Protein AF-A0A956MY90-F1 (afdb_monomer_lite)

Sequence (102 aa):
MDILILLPMFIPPSAIGYIILITLGKNSFIGVILEKYFNIRIIFTIQACIIASVIVTLPLMYQSIKTSIFAIDQDIINASKLDGASDFKIFTKIILPLCKNG

pLDDT: mean 84.96, std 6.27, range [58.56, 93.25]

Radius of gyration: 20.18 Å; chains: 1; bounding box: 49×24×49 Å

Secondary structure (DSSP, 8-state):
-THHHHGGGGS-HHHHHHHHHHHSSTTSHHHHHHHHHH----TTSHHHHHHHHHHHHHHHHHHHHHHHHHTS-HHHHHHHHHTT--HHHHIIIIIHHHHTT-

Structure (mmCIF, N/CA/C/O backbone):
data_AF-A0A956MY90-F1
#
_entry.id   AF-A0A956MY90-F1
#
loop_
_atom_site.group_PDB
_atom_site.id
_atom_site.type_symbol
_atom_site.label_atom_id
_atom_site.label_alt_id
_atom_site.label_comp_id
_atom_site.label_asym_id
_atom_site.label_entity_id
_atom_site.label_seq_id
_atom_site.pdbx_PDB_ins_code
_atom_site.Cartn_x
_atom_site.Cartn_y
_atom_site.Cartn_z
_atom_site.occupancy
_atom_site.B_iso_or_equiv
_atom_site.auth_seq_id
_atom_site.auth_comp_id
_atom_site.auth_asym_id
_atom_site.auth_atom_id
_atom_site.pdbx_PDB_model_num
ATOM 1 N N . MET A 1 1 ? 8.206 15.708 -1.395 1.00 62.78 1 MET A N 1
ATOM 2 C CA . MET A 1 1 ? 7.030 14.871 -1.719 1.00 62.78 1 MET A CA 1
ATOM 3 C C . MET A 1 1 ? 7.038 13.533 -0.972 1.00 62.78 1 MET A C 1
ATOM 5 O O . MET A 1 1 ? 5.982 13.148 -0.496 1.00 62.78 1 MET A O 1
ATOM 9 N N . ASP A 1 2 ? 8.192 12.884 -0.750 1.00 72.69 2 ASP A N 1
ATOM 10 C CA . ASP A 1 2 ? 8.288 11.590 -0.028 1.00 72.69 2 ASP A CA 1
ATOM 11 C C . ASP A 1 2 ? 7.742 11.581 1.418 1.00 72.69 2 ASP A C 1
ATOM 13 O O . ASP A 1 2 ? 7.282 10.545 1.895 1.00 72.69 2 ASP A O 1
ATOM 17 N N . ILE A 1 3 ? 7.748 12.730 2.110 1.00 72.62 3 ILE A N 1
ATOM 18 C CA . ILE A 1 3 ? 7.305 12.846 3.513 1.00 72.62 3 ILE A CA 1
ATOM 19 C C . ILE A 1 3 ? 5.866 12.354 3.722 1.00 72.62 3 ILE A C 1
ATOM 21 O O . ILE A 1 3 ? 5.580 11.762 4.756 1.00 72.62 3 ILE A O 1
ATOM 25 N N . LEU A 1 4 ? 4.963 12.575 2.758 1.00 78.75 4 LEU A N 1
ATOM 26 C CA . LEU A 1 4 ? 3.549 12.221 2.917 1.00 78.75 4 LEU A CA 1
ATOM 27 C C . LEU A 1 4 ? 3.345 10.701 2.946 1.00 78.75 4 LEU A C 1
ATOM 29 O O . LEU A 1 4 ? 2.491 10.202 3.672 1.00 78.75 4 LEU A O 1
ATOM 33 N N . ILE A 1 5 ? 4.156 9.974 2.178 1.00 76.12 5 ILE A N 1
ATOM 34 C CA . ILE A 1 5 ? 4.097 8.514 2.071 1.00 76.12 5 ILE A CA 1
ATOM 35 C C . ILE A 1 5 ? 4.816 7.857 3.252 1.00 76.12 5 ILE A C 1
ATOM 37 O O . ILE A 1 5 ? 4.376 6.819 3.733 1.00 76.12 5 ILE A O 1
ATOM 41 N N . LEU A 1 6 ? 5.895 8.475 3.740 1.00 78.25 6 LEU A N 1
ATOM 42 C CA . LEU A 1 6 ? 6.692 7.974 4.863 1.00 78.25 6 LEU A CA 1
ATOM 43 C C . LEU A 1 6 ? 6.134 8.368 6.236 1.00 78.25 6 LEU A C 1
ATOM 45 O O . LEU A 1 6 ? 6.546 7.794 7.239 1.00 78.25 6 LEU A O 1
ATOM 49 N N . LEU A 1 7 ? 5.185 9.305 6.305 1.00 78.88 7 LEU A N 1
ATOM 50 C CA . LEU A 1 7 ? 4.556 9.753 7.551 1.00 78.88 7 LEU A CA 1
ATOM 51 C C . LEU A 1 7 ? 4.106 8.606 8.485 1.00 78.88 7 LEU A C 1
ATOM 53 O O . LEU A 1 7 ? 4.368 8.706 9.685 1.00 78.88 7 LEU A O 1
ATOM 57 N N . PRO A 1 8 ? 3.501 7.501 7.995 1.00 76.19 8 PRO A N 1
ATOM 58 C CA . PRO A 1 8 ? 3.057 6.412 8.860 1.00 76.19 8 PRO A CA 1
ATOM 59 C C . PRO A 1 8 ? 4.206 5.672 9.558 1.00 76.19 8 PRO A C 1
ATOM 61 O O . PRO A 1 8 ? 3.977 5.109 10.621 1.00 76.19 8 PRO A O 1
ATOM 64 N N . MET A 1 9 ? 5.438 5.695 9.0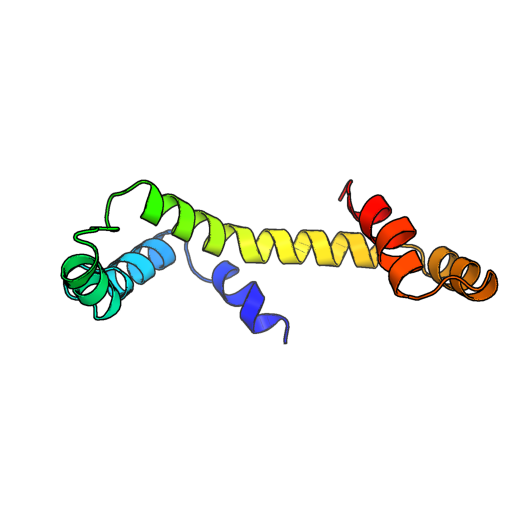24 1.00 77.88 9 MET A N 1
ATOM 65 C CA . MET A 1 9 ? 6.595 5.045 9.668 1.00 77.88 9 MET A CA 1
ATOM 66 C C . MET A 1 9 ? 6.986 5.694 10.996 1.00 77.88 9 MET A C 1
ATOM 68 O O . MET A 1 9 ? 7.564 5.030 11.852 1.00 77.88 9 MET A O 1
ATOM 72 N N . PHE A 1 10 ? 6.692 6.982 11.171 1.00 79.44 10 PHE A N 1
ATOM 73 C CA . PHE A 1 10 ? 7.022 7.716 12.394 1.00 79.44 10 PHE A CA 1
ATOM 74 C C . PHE A 1 10 ? 5.934 7.590 13.466 1.00 79.44 10 PHE A C 1
ATOM 76 O O . PHE A 1 10 ? 6.130 8.023 14.601 1.00 79.44 10 PHE A O 1
ATOM 83 N N . ILE A 1 11 ? 4.786 7.005 13.116 1.00 82.75 11 ILE A N 1
ATOM 84 C CA . ILE A 1 11 ? 3.653 6.817 14.013 1.00 82.75 11 ILE A CA 1
ATOM 85 C C . ILE A 1 11 ? 3.712 5.385 14.562 1.00 82.75 11 ILE A C 1
ATOM 87 O O . ILE A 1 11 ? 3.744 4.431 13.785 1.00 82.75 11 ILE A O 1
ATOM 91 N N . PRO A 1 12 ? 3.693 5.191 15.893 1.00 82.56 12 PRO A N 1
ATOM 92 C CA . PRO A 1 12 ? 3.636 3.857 16.476 1.00 82.56 12 PRO A CA 1
ATOM 93 C C . PRO A 1 12 ? 2.422 3.061 15.956 1.00 82.56 12 PRO A C 1
ATOM 95 O O . PRO A 1 12 ? 1.338 3.637 15.818 1.00 82.56 12 PRO A O 1
ATOM 98 N N . PRO A 1 13 ? 2.524 1.732 15.761 1.00 82.19 13 PRO A N 1
ATOM 99 C CA . PRO A 1 13 ? 1.393 0.905 15.324 1.00 82.19 13 PRO A CA 1
ATOM 100 C C . PRO A 1 13 ? 0.151 1.037 16.222 1.00 82.19 13 PRO A C 1
ATOM 102 O O . PRO A 1 13 ? -0.983 0.989 15.746 1.00 82.19 13 PRO A O 1
ATOM 105 N N . SER A 1 14 ? 0.355 1.275 17.521 1.00 85.88 14 SER A N 1
ATOM 106 C CA . SER A 1 14 ? -0.716 1.547 18.485 1.00 85.88 14 SER A CA 1
ATOM 107 C C . SER A 1 14 ? -1.470 2.849 18.191 1.00 85.88 14 SER A C 1
ATOM 109 O O . SER A 1 14 ? -2.697 2.887 18.293 1.00 85.88 14 SER A O 1
ATOM 111 N N . ALA A 1 15 ? -0.766 3.902 17.771 1.00 89.12 15 ALA A N 1
ATOM 112 C CA . ALA A 1 15 ? -1.373 5.174 17.394 1.00 89.12 15 ALA A CA 1
ATOM 113 C C . ALA A 1 15 ? -2.166 5.060 16.081 1.00 89.12 15 ALA A C 1
ATOM 115 O O . ALA A 1 15 ? -3.206 5.699 15.950 1.00 89.12 15 ALA A O 1
ATOM 116 N N . ILE A 1 16 ? -1.759 4.189 15.152 1.00 86.62 16 ILE A N 1
ATOM 117 C CA . ILE A 1 16 ? -2.540 3.881 13.939 1.00 86.62 16 ILE A CA 1
ATOM 118 C C . ILE A 1 16 ? -3.870 3.213 14.311 1.00 86.62 16 ILE A C 1
ATOM 120 O O . ILE A 1 16 ? -4.921 3.615 13.813 1.00 86.62 16 ILE A O 1
ATOM 124 N N . GLY A 1 17 ? -3.847 2.252 15.240 1.00 86.38 17 GLY A N 1
ATOM 125 C CA . GLY A 1 17 ? -5.067 1.639 15.774 1.00 86.38 17 GLY A CA 1
ATOM 126 C C . GLY A 1 17 ? -5.999 2.663 16.426 1.00 86.38 17 GLY A C 1
ATOM 127 O O . GLY A 1 17 ? -7.208 2.640 16.191 1.00 86.38 17 GLY A O 1
ATOM 128 N N . TYR A 1 18 ? -5.435 3.613 17.177 1.00 88.00 18 TYR A N 1
ATOM 129 C CA . TYR A 1 18 ? -6.200 4.722 17.738 1.00 88.00 18 TYR A CA 1
ATOM 130 C C . TYR A 1 18 ? -6.809 5.606 16.641 1.00 88.00 18 TYR A C 1
ATOM 132 O O . TYR A 1 18 ? -8.013 5.826 16.669 1.00 88.00 18 TYR A O 1
ATOM 140 N N . ILE A 1 19 ? -6.035 6.029 15.631 1.00 87.88 19 ILE A N 1
ATOM 141 C CA 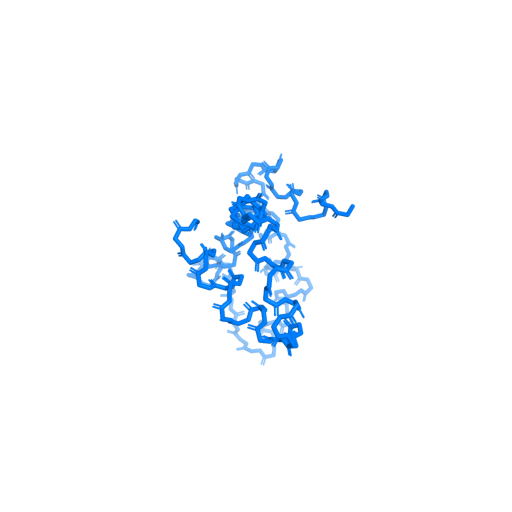. ILE A 1 19 ? -6.516 6.824 14.482 1.00 87.88 19 ILE A CA 1
ATOM 142 C C . ILE A 1 19 ? -7.684 6.128 13.771 1.00 87.88 19 ILE A C 1
ATOM 144 O O . ILE A 1 19 ? -8.687 6.766 13.448 1.00 87.88 19 ILE A O 1
ATOM 148 N N . ILE A 1 20 ? -7.593 4.816 13.567 1.00 86.19 20 ILE A N 1
ATOM 149 C CA . ILE A 1 20 ? -8.668 4.006 12.980 1.00 86.19 20 ILE A CA 1
ATOM 150 C C . ILE A 1 20 ? -9.904 4.011 13.881 1.00 86.19 20 ILE A C 1
ATOM 152 O O . ILE A 1 20 ? -11.012 4.198 13.392 1.00 86.19 20 ILE A O 1
ATOM 156 N N . LEU A 1 21 ? -9.736 3.892 15.197 1.00 86.50 21 LEU A N 1
ATOM 157 C CA . LEU A 1 21 ? -10.835 3.985 16.160 1.00 86.50 21 LEU A CA 1
ATOM 158 C C . LEU A 1 21 ? -11.538 5.350 16.148 1.00 86.50 21 LEU A C 1
ATOM 160 O O . LEU A 1 21 ? -12.760 5.388 16.223 1.00 86.50 21 LEU A O 1
ATOM 164 N N . ILE A 1 22 ? -10.808 6.463 16.040 1.00 85.75 22 ILE A N 1
ATOM 165 C CA . ILE A 1 22 ? -11.410 7.814 15.985 1.00 85.75 22 ILE A CA 1
ATOM 166 C C . ILE A 1 22 ? -11.981 8.168 14.610 1.00 85.75 22 ILE A C 1
ATOM 168 O O . ILE A 1 22 ? -12.843 9.040 14.528 1.00 85.75 22 ILE A O 1
ATOM 172 N N . THR A 1 23 ? -11.547 7.523 13.528 1.00 83.88 23 THR A N 1
ATOM 173 C CA . THR A 1 23 ? -12.050 7.799 12.166 1.00 83.88 23 THR A CA 1
ATOM 174 C C . THR A 1 23 ? -13.183 6.863 11.753 1.00 83.88 23 THR A C 1
ATOM 176 O O . THR A 1 23 ? -14.180 7.311 11.190 1.00 83.88 23 THR A O 1
ATOM 179 N N . LEU A 1 24 ? -13.061 5.576 12.078 1.00 82.75 24 LEU A N 1
ATOM 180 C CA . LEU A 1 24 ? -14.031 4.511 11.794 1.00 82.75 24 LEU A CA 1
ATOM 181 C C . LEU A 1 24 ? -14.857 4.131 13.035 1.00 82.75 24 LEU A C 1
ATOM 183 O O . LEU A 1 24 ? -15.611 3.160 13.012 1.00 82.75 24 LEU A O 1
ATOM 187 N N . GLY A 1 25 ? -14.721 4.924 14.099 1.00 80.38 25 GLY A N 1
ATOM 188 C CA . GLY A 1 25 ? -15.490 4.906 15.336 1.00 80.38 25 GLY A CA 1
ATOM 189 C C . GLY A 1 25 ? -16.999 4.875 15.126 1.00 80.38 25 GLY A C 1
ATOM 190 O O . GLY A 1 25 ? -17.511 5.484 14.191 1.00 80.38 25 GLY A O 1
ATOM 191 N N . LYS A 1 26 ? -17.744 4.259 16.053 1.00 71.44 26 LYS A N 1
ATOM 192 C CA . LYS A 1 26 ? -19.217 4.270 16.029 1.00 71.44 26 LYS A CA 1
ATOM 193 C C . LYS A 1 26 ? -19.771 5.701 16.092 1.00 71.44 26 LYS A C 1
ATOM 195 O O . LYS A 1 26 ? -20.820 5.987 15.533 1.00 71.44 26 LYS A O 1
ATOM 200 N N . ASN A 1 27 ? -19.027 6.601 16.738 1.00 75.38 27 ASN A N 1
ATOM 201 C CA . ASN A 1 27 ? -19.365 8.019 16.869 1.00 75.38 27 ASN A CA 1
ATOM 202 C C . ASN A 1 27 ? -18.671 8.908 15.820 1.00 75.38 27 ASN A C 1
ATOM 204 O O . ASN A 1 27 ? -18.763 10.130 15.897 1.00 75.38 27 ASN A O 1
ATOM 208 N N . SER A 1 28 ? -17.956 8.323 14.860 1.00 82.50 28 SER A N 1
ATOM 209 C CA . SER A 1 28 ? -17.213 9.065 13.841 1.00 82.50 28 SER A CA 1
ATOM 210 C C . SER A 1 28 ? -18.067 9.284 12.600 1.00 82.50 28 SER A C 1
ATOM 212 O O . SER A 1 28 ? -18.888 8.439 12.255 1.00 82.50 28 SER A O 1
ATOM 214 N N . PHE A 1 29 ? -17.844 10.389 11.883 1.00 80.44 29 PHE A N 1
ATOM 215 C CA . PHE A 1 29 ? -18.622 10.736 10.685 1.00 80.44 29 PHE A CA 1
ATOM 216 C C . PHE A 1 29 ? -18.664 9.592 9.657 1.00 80.44 29 PHE A C 1
ATOM 218 O O . PHE A 1 29 ? -19.735 9.226 9.178 1.00 80.44 29 PHE A O 1
ATOM 225 N N . ILE A 1 30 ? -17.511 8.965 9.392 1.00 82.31 30 ILE A N 1
ATOM 226 C CA . ILE A 1 30 ? -17.403 7.802 8.502 1.00 82.31 30 ILE A CA 1
ATOM 227 C C . ILE A 1 30 ? -18.160 6.588 9.069 1.00 82.31 30 ILE A C 1
ATOM 229 O O . ILE A 1 30 ? -18.924 5.955 8.343 1.00 82.31 30 ILE A O 1
ATOM 233 N N . GLY A 1 31 ? -17.992 6.271 10.357 1.00 82.31 31 GLY A N 1
ATOM 234 C CA . GLY A 1 31 ? -18.618 5.097 10.972 1.00 82.31 31 GLY A CA 1
ATOM 235 C C . GLY A 1 31 ? -20.142 5.197 11.030 1.00 82.31 31 GLY A C 1
ATOM 236 O O . GLY A 1 31 ? -20.830 4.228 10.720 1.00 82.31 31 GLY A O 1
ATOM 237 N N . VAL A 1 32 ? -20.675 6.390 11.313 1.00 81.88 32 VAL A N 1
ATOM 238 C CA . VAL A 1 32 ? -22.121 6.664 11.309 1.00 81.88 32 VAL A CA 1
ATOM 239 C C . VAL A 1 32 ? -22.712 6.506 9.908 1.00 81.88 32 VAL A C 1
ATOM 241 O O . VAL A 1 32 ? -23.792 5.940 9.761 1.00 81.88 32 VAL A O 1
ATOM 244 N N . ILE A 1 33 ? -22.018 6.973 8.865 1.00 83.94 33 ILE A N 1
ATOM 245 C CA . ILE A 1 33 ? -22.467 6.813 7.473 1.00 83.94 33 ILE A CA 1
ATOM 246 C C . ILE A 1 33 ? -22.484 5.332 7.086 1.00 83.94 33 ILE A C 1
ATOM 248 O O . ILE A 1 33 ? -23.477 4.858 6.533 1.00 83.94 33 ILE A O 1
ATOM 252 N N . LEU A 1 34 ? -21.425 4.585 7.401 1.00 82.94 34 LEU A N 1
ATOM 253 C CA . LEU A 1 34 ? -21.374 3.160 7.083 1.00 82.94 34 LEU A CA 1
ATOM 254 C C . LEU A 1 34 ? -22.437 2.351 7.830 1.00 82.94 34 LEU A C 1
ATOM 256 O O . LEU A 1 34 ? -23.078 1.491 7.228 1.00 82.94 34 LEU A O 1
ATOM 260 N N . GLU A 1 35 ? -22.673 2.647 9.106 1.00 82.44 35 GLU A N 1
ATOM 261 C CA . GLU A 1 35 ? -23.719 1.976 9.878 1.00 82.44 35 GLU A CA 1
ATOM 262 C C . GLU A 1 35 ? -25.114 2.347 9.348 1.00 82.44 35 GLU A C 1
ATOM 264 O O . GLU A 1 35 ? -25.963 1.474 9.188 1.00 82.44 35 GLU A O 1
ATOM 269 N N . LYS A 1 36 ? -25.349 3.615 8.985 1.00 82.50 36 LYS A N 1
ATOM 270 C CA . LYS A 1 36 ? -26.660 4.089 8.516 1.00 82.50 36 LYS A CA 1
ATOM 271 C C . LYS A 1 36 ? -27.039 3.582 7.123 1.00 82.50 36 LYS A C 1
ATOM 273 O O . LYS A 1 36 ? -28.200 3.244 6.912 1.00 82.50 36 LYS A O 1
ATOM 278 N N . TYR A 1 37 ? -26.102 3.568 6.174 1.00 84.56 37 TYR A N 1
ATOM 279 C CA . TYR A 1 37 ? -26.395 3.208 4.779 1.00 84.56 37 TYR A CA 1
ATOM 280 C C . TYR A 1 37 ? -26.103 1.744 4.453 1.00 84.56 37 TYR A C 1
ATOM 282 O O . TYR A 1 37 ? -26.779 1.172 3.604 1.00 84.56 37 TYR A O 1
ATOM 290 N N . PHE A 1 38 ? -25.123 1.135 5.122 1.00 82.25 38 PHE A N 1
ATOM 291 C CA . PHE A 1 38 ? -24.675 -0.223 4.813 1.00 82.25 38 PHE A CA 1
ATOM 292 C C . PHE A 1 38 ? -24.883 -1.206 5.973 1.00 82.25 38 PHE A C 1
ATOM 294 O O . PHE A 1 38 ? -24.726 -2.405 5.770 1.00 82.25 38 PHE A O 1
ATOM 301 N N . ASN A 1 39 ? -25.259 -0.737 7.174 1.00 80.06 39 ASN A N 1
ATOM 302 C CA . ASN A 1 39 ? -25.364 -1.559 8.390 1.00 80.06 39 ASN A CA 1
ATOM 303 C C . ASN A 1 39 ? -24.052 -2.301 8.732 1.00 80.06 39 ASN A C 1
ATOM 305 O O . ASN A 1 39 ? -24.053 -3.356 9.365 1.00 80.06 39 ASN A O 1
ATOM 309 N N . ILE A 1 40 ? -22.910 -1.747 8.303 1.00 78.19 40 ILE A N 1
ATOM 310 C CA . ILE A 1 40 ? -21.578 -2.328 8.505 1.00 78.19 40 ILE A CA 1
ATOM 311 C C . ILE A 1 40 ? -20.901 -1.632 9.682 1.00 78.19 40 ILE A C 1
ATOM 313 O O . ILE A 1 40 ? -20.760 -0.409 9.702 1.00 78.19 40 ILE A O 1
ATOM 317 N N . ARG A 1 41 ? -20.412 -2.425 10.641 1.00 78.38 41 ARG A N 1
ATOM 318 C CA . ARG A 1 41 ? -19.536 -1.963 11.725 1.00 78.38 41 ARG A CA 1
ATOM 319 C C . ARG A 1 41 ? -18.118 -2.426 11.442 1.00 78.38 41 ARG A C 1
ATOM 321 O O . ARG A 1 41 ? -17.872 -3.621 11.432 1.00 78.38 41 ARG A O 1
ATOM 328 N N . ILE A 1 42 ? -17.198 -1.489 11.219 1.00 78.25 42 ILE A N 1
ATOM 329 C CA . ILE A 1 42 ? -15.812 -1.817 10.848 1.00 78.25 42 ILE A CA 1
ATOM 330 C C . ILE A 1 42 ? -14.929 -2.092 12.075 1.00 78.25 42 ILE A C 1
ATOM 332 O O . ILE A 1 42 ? -14.024 -2.921 12.011 1.00 78.25 42 ILE A O 1
ATOM 336 N N . ILE A 1 43 ? -15.175 -1.447 13.214 1.00 81.69 43 ILE A N 1
ATOM 337 C CA . ILE A 1 43 ? -14.325 -1.587 14.410 1.00 81.69 43 ILE A CA 1
ATOM 338 C C . ILE A 1 43 ? -14.405 -3.011 14.964 1.00 81.69 43 ILE A C 1
ATOM 340 O O . ILE A 1 43 ? -15.493 -3.575 15.059 1.00 81.69 43 ILE A O 1
ATOM 344 N N . PHE A 1 44 ? -13.256 -3.562 15.365 1.00 78.94 44 PHE A N 1
ATOM 345 C CA . PHE A 1 44 ? -13.103 -4.942 15.847 1.00 78.94 44 PHE A CA 1
ATOM 346 C C . PHE A 1 44 ? -13.445 -6.018 14.806 1.00 78.94 44 PHE A C 1
ATOM 348 O O . PHE A 1 44 ? -13.695 -7.168 15.159 1.00 78.94 44 PHE A O 1
ATOM 355 N N . THR A 1 45 ? -13.417 -5.669 13.519 1.00 85.12 45 THR A N 1
ATOM 356 C CA . THR A 1 45 ? -13.527 -6.641 12.427 1.00 85.12 45 THR A CA 1
ATOM 357 C C . THR A 1 45 ? -12.183 -6.875 11.750 1.00 85.12 45 THR A C 1
ATOM 359 O O . THR A 1 45 ? -11.274 -6.045 11.802 1.00 85.12 45 THR A O 1
ATOM 362 N N . ILE A 1 46 ? -12.098 -7.979 11.009 1.00 86.88 46 ILE A N 1
ATOM 363 C CA . ILE A 1 46 ? -10.989 -8.247 10.086 1.00 86.88 46 ILE A CA 1
ATOM 364 C C . ILE A 1 46 ? -10.805 -7.115 9.066 1.00 86.88 46 ILE A C 1
ATOM 366 O O . ILE A 1 46 ? -9.677 -6.829 8.679 1.00 86.88 46 ILE A O 1
ATOM 370 N N . GLN A 1 47 ? -11.874 -6.421 8.669 1.00 86.12 47 GLN A N 1
ATOM 371 C CA . GLN A 1 47 ? -11.788 -5.316 7.710 1.00 86.12 47 GLN A CA 1
ATOM 372 C C . GLN A 1 47 ? -10.972 -4.150 8.285 1.00 86.12 47 GLN A C 1
ATOM 374 O O . GLN A 1 47 ? -10.116 -3.605 7.591 1.00 86.12 47 GLN A O 1
ATOM 379 N N . ALA A 1 48 ? -11.166 -3.815 9.567 1.00 84.62 48 ALA A N 1
ATOM 380 C CA . ALA A 1 48 ? -10.330 -2.824 10.249 1.00 84.62 48 ALA A CA 1
ATOM 381 C C . ALA A 1 48 ? -8.864 -3.262 10.313 1.00 84.62 48 ALA A C 1
ATOM 383 O O . ALA A 1 48 ? -7.978 -2.443 10.073 1.00 84.62 48 ALA A O 1
ATOM 384 N N . CYS A 1 49 ? -8.604 -4.543 10.594 1.00 87.50 49 CYS A N 1
ATOM 385 C CA . CYS A 1 49 ? -7.246 -5.082 10.596 1.00 87.50 49 CYS A CA 1
ATOM 386 C C . CYS A 1 49 ? -6.587 -4.958 9.218 1.00 87.50 49 CYS A C 1
ATOM 388 O O . CYS A 1 49 ? -5.455 -4.496 9.142 1.00 87.50 49 CYS A O 1
ATOM 390 N N . ILE A 1 50 ? -7.299 -5.286 8.133 1.00 90.38 50 ILE A N 1
ATOM 391 C CA . ILE A 1 50 ? -6.789 -5.150 6.760 1.00 90.38 50 ILE A CA 1
ATOM 392 C C . ILE A 1 50 ? -6.422 -3.691 6.466 1.00 90.38 50 ILE A C 1
ATOM 394 O O . ILE A 1 50 ? -5.320 -3.424 5.994 1.00 90.38 50 ILE A O 1
ATOM 398 N N . ILE A 1 51 ? -7.307 -2.741 6.786 1.00 87.81 51 ILE A N 1
ATOM 399 C CA . ILE A 1 51 ? -7.051 -1.308 6.574 1.00 87.81 51 ILE A CA 1
ATOM 400 C C . ILE A 1 51 ? -5.817 -0.855 7.367 1.00 87.81 51 ILE A C 1
ATOM 402 O O . ILE A 1 51 ? -4.937 -0.196 6.812 1.00 87.81 51 ILE A O 1
ATOM 406 N N . ALA A 1 52 ? -5.720 -1.242 8.642 1.00 87.62 52 ALA A N 1
ATOM 407 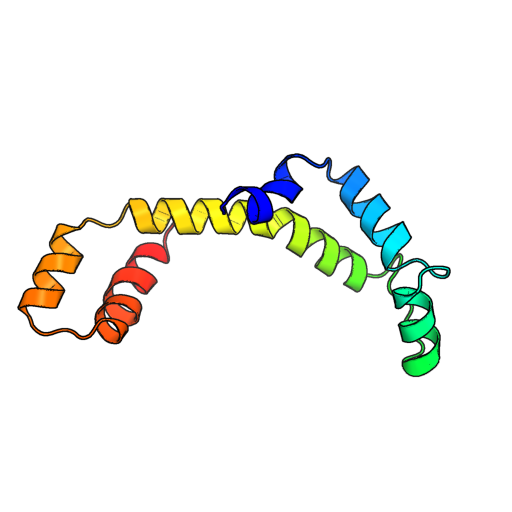C CA . ALA A 1 52 ? -4.570 -0.927 9.486 1.00 87.62 52 ALA A CA 1
ATOM 408 C C . ALA A 1 52 ? -3.268 -1.479 8.900 1.00 87.62 52 ALA A C 1
ATOM 410 O O . ALA A 1 52 ? -2.287 -0.747 8.767 1.00 87.62 52 ALA A O 1
ATOM 411 N N . SER A 1 53 ? -3.273 -2.755 8.510 1.00 89.25 53 SER A N 1
ATOM 412 C CA . SER A 1 53 ? -2.119 -3.419 7.917 1.00 89.25 53 SER A CA 1
ATOM 413 C C . SER A 1 53 ? -1.666 -2.722 6.643 1.00 89.25 53 SER A C 1
ATOM 415 O O . SER A 1 53 ? -0.472 -2.466 6.517 1.00 89.25 53 SER A O 1
ATOM 417 N N . VAL A 1 54 ? -2.588 -2.355 5.745 1.00 90.75 54 VAL A N 1
ATOM 418 C CA . VAL A 1 54 ? -2.266 -1.627 4.506 1.00 90.75 54 VAL A CA 1
ATOM 419 C C . VAL A 1 54 ? -1.593 -0.292 4.818 1.00 90.75 54 VAL A C 1
ATOM 421 O O . VAL A 1 54 ? -0.547 -0.006 4.248 1.00 90.75 54 VAL A O 1
ATOM 424 N N . ILE A 1 55 ? -2.123 0.499 5.756 1.00 87.94 55 ILE A N 1
ATOM 425 C CA . ILE A 1 55 ? -1.533 1.797 6.132 1.00 87.94 55 ILE A CA 1
ATOM 426 C C . ILE A 1 55 ? -0.104 1.627 6.671 1.00 87.94 55 ILE A C 1
ATOM 428 O O . ILE A 1 55 ? 0.776 2.420 6.340 1.00 87.94 55 ILE A O 1
ATOM 432 N N . VAL A 1 56 ? 0.138 0.583 7.468 1.00 87.06 56 VAL A N 1
ATOM 433 C CA . VAL A 1 56 ? 1.462 0.280 8.039 1.00 87.06 56 VAL A CA 1
ATOM 434 C C . VAL A 1 56 ? 2.443 -0.229 6.980 1.00 87.06 56 VAL A C 1
ATOM 436 O O . VAL A 1 56 ? 3.617 0.133 7.008 1.00 87.06 56 VAL A O 1
ATOM 439 N N . THR A 1 57 ? 1.993 -1.069 6.044 1.00 88.56 57 THR A N 1
ATOM 440 C CA . THR A 1 57 ? 2.870 -1.670 5.019 1.00 88.56 57 THR A CA 1
ATOM 441 C C . THR A 1 57 ? 3.104 -0.782 3.804 1.00 88.56 57 THR A C 1
ATOM 443 O O . THR A 1 57 ? 4.111 -0.954 3.123 1.00 88.56 57 THR A O 1
ATOM 446 N N . LEU A 1 58 ? 2.244 0.200 3.542 1.00 89.56 58 LEU A N 1
ATOM 447 C CA . LEU A 1 58 ? 2.394 1.133 2.426 1.00 89.56 58 LEU A CA 1
ATOM 448 C C . LEU A 1 58 ? 3.757 1.861 2.391 1.00 89.56 58 LEU A C 1
ATOM 450 O O . LEU A 1 58 ? 4.387 1.839 1.330 1.00 89.56 58 LEU A O 1
ATOM 454 N N . PRO A 1 59 ? 4.274 2.465 3.485 1.00 86.88 59 PRO A N 1
ATOM 455 C CA . PRO A 1 59 ? 5.596 3.102 3.460 1.00 86.88 59 PRO A CA 1
ATOM 456 C C . PRO A 1 59 ? 6.735 2.103 3.215 1.00 86.88 59 PRO A C 1
ATOM 458 O O . PRO A 1 59 ? 7.671 2.414 2.479 1.00 86.88 59 PRO A O 1
ATOM 461 N N . LEU A 1 60 ? 6.638 0.895 3.781 1.00 87.38 60 LEU A N 1
ATOM 462 C CA . LEU A 1 60 ? 7.618 -0.177 3.573 1.00 87.38 60 LEU A CA 1
ATOM 463 C C . LEU A 1 60 ? 7.665 -0.597 2.098 1.00 87.38 60 LEU A C 1
ATOM 465 O O . LEU A 1 60 ? 8.741 -0.689 1.509 1.00 87.38 60 LEU A O 1
ATOM 469 N N . MET A 1 61 ? 6.495 -0.779 1.481 1.00 89.50 61 MET A N 1
ATOM 470 C CA . MET A 1 61 ? 6.372 -1.084 0.057 1.00 89.50 61 MET A CA 1
ATOM 471 C C . MET A 1 61 ? 6.960 0.036 -0.807 1.00 89.50 61 MET A C 1
ATOM 473 O O . MET A 1 61 ? 7.702 -0.241 -1.746 1.00 89.50 61 MET A O 1
ATOM 477 N N . TYR A 1 62 ? 6.676 1.303 -0.4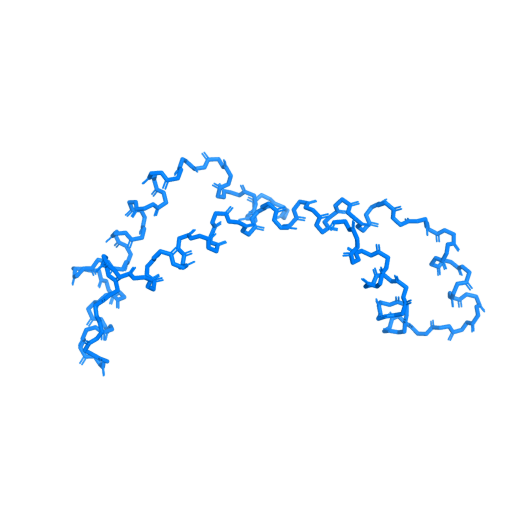81 1.00 89.25 62 TYR A N 1
ATOM 478 C CA . TYR A 1 62 ? 7.248 2.443 -1.202 1.00 89.25 62 TYR A CA 1
ATOM 479 C C . TYR A 1 62 ? 8.778 2.440 -1.152 1.00 89.25 62 TYR A C 1
ATOM 481 O O . TYR A 1 62 ? 9.433 2.673 -2.167 1.00 89.25 62 TYR A O 1
ATOM 489 N N . GLN A 1 63 ? 9.354 2.141 0.013 1.00 87.12 63 GLN A N 1
ATOM 490 C CA . GLN A 1 63 ? 10.799 2.082 0.183 1.00 87.12 63 GLN A CA 1
ATOM 491 C C . GLN A 1 63 ? 11.436 0.940 -0.624 1.00 87.12 63 GLN A C 1
ATOM 493 O O . GLN A 1 63 ? 12.460 1.173 -1.270 1.00 87.12 63 GLN A O 1
ATOM 498 N N . SER A 1 64 ? 10.830 -0.253 -0.637 1.00 88.31 64 SER A N 1
ATOM 499 C CA . SER A 1 64 ? 11.280 -1.376 -1.479 1.00 88.31 64 SER A CA 1
ATOM 500 C C . SER A 1 64 ? 11.213 -1.009 -2.963 1.00 88.31 64 SER A C 1
ATOM 502 O O . SER A 1 64 ? 12.244 -1.019 -3.625 1.00 88.31 64 SER A O 1
ATOM 504 N N . ILE A 1 65 ? 10.064 -0.534 -3.462 1.00 88.31 65 ILE A N 1
ATOM 505 C CA . ILE A 1 65 ? 9.907 -0.136 -4.873 1.00 88.31 65 ILE A CA 1
ATOM 506 C C . ILE A 1 65 ? 10.944 0.916 -5.269 1.00 88.31 65 ILE A C 1
ATOM 508 O O . ILE A 1 65 ? 11.594 0.790 -6.305 1.00 88.31 65 ILE A O 1
ATOM 512 N N . LYS A 1 66 ? 11.121 1.951 -4.439 1.00 87.56 66 LYS A N 1
ATOM 513 C CA . LYS A 1 66 ? 12.110 3.004 -4.678 1.00 87.56 66 LYS A CA 1
ATOM 514 C C . LYS A 1 66 ? 13.509 2.399 -4.804 1.00 87.56 66 LYS A C 1
ATOM 516 O O . LYS A 1 66 ? 14.198 2.667 -5.782 1.00 87.56 66 LYS A O 1
ATOM 521 N N . THR A 1 67 ? 13.898 1.551 -3.857 1.00 87.62 67 THR A N 1
ATOM 522 C CA . THR A 1 67 ? 15.213 0.893 -3.842 1.00 87.62 67 THR A CA 1
ATOM 523 C C . THR A 1 67 ? 15.424 0.023 -5.081 1.00 87.62 67 THR A C 1
ATOM 525 O O . THR A 1 67 ? 16.458 0.138 -5.733 1.00 87.62 67 THR A O 1
ATOM 528 N N . SER A 1 68 ? 14.428 -0.774 -5.466 1.00 87.62 68 SER A N 1
ATOM 529 C CA . SER A 1 68 ? 14.500 -1.663 -6.629 1.00 87.62 68 SER A CA 1
ATOM 530 C C . SER A 1 68 ? 14.572 -0.904 -7.949 1.00 87.62 68 SER A C 1
ATOM 532 O O . SER A 1 68 ? 15.244 -1.359 -8.867 1.00 87.62 68 SER A O 1
ATOM 534 N N . ILE A 1 69 ? 13.922 0.259 -8.056 1.00 87.19 69 ILE A N 1
ATOM 535 C CA . ILE A 1 69 ? 14.043 1.129 -9.235 1.00 87.19 69 ILE A CA 1
ATOM 536 C C . ILE A 1 69 ? 15.431 1.779 -9.285 1.00 87.19 69 ILE A C 1
ATOM 538 O O . ILE A 1 69 ? 16.040 1.813 -10.349 1.00 87.19 69 ILE A O 1
ATOM 542 N N . PHE A 1 70 ? 15.957 2.261 -8.151 1.00 86.88 70 PHE A N 1
ATOM 543 C CA . PHE A 1 70 ? 17.306 2.845 -8.088 1.00 86.88 70 PHE A CA 1
ATOM 544 C C . PHE A 1 70 ? 18.427 1.827 -8.332 1.00 86.88 70 PHE A C 1
ATOM 546 O O . PHE A 1 70 ? 19.527 2.223 -8.702 1.00 86.88 70 PHE A O 1
ATOM 553 N N . ALA A 1 71 ? 18.161 0.536 -8.136 1.00 87.69 71 ALA A N 1
ATOM 554 C CA . ALA A 1 71 ? 19.100 -0.538 -8.439 1.00 87.69 71 ALA A CA 1
ATOM 555 C C . ALA A 1 71 ? 19.182 -0.883 -9.940 1.00 87.69 71 ALA A C 1
ATOM 557 O O . ALA A 1 71 ? 20.064 -1.648 -10.331 1.00 87.69 71 ALA A O 1
ATOM 558 N N . ILE A 1 72 ? 18.279 -0.362 -10.782 1.00 88.62 72 ILE A N 1
ATOM 559 C CA . ILE A 1 72 ? 18.313 -0.607 -12.229 1.00 88.62 72 ILE A CA 1
ATOM 560 C C . ILE A 1 72 ? 19.461 0.184 -12.853 1.00 88.62 72 ILE A C 1
ATOM 562 O O . ILE A 1 72 ? 19.552 1.400 -12.693 1.00 88.62 72 ILE A O 1
ATOM 566 N N . ASP A 1 73 ? 20.296 -0.510 -13.624 1.00 90.31 73 ASP A N 1
ATOM 567 C CA . ASP A 1 73 ? 21.346 0.120 -14.413 1.00 90.31 73 ASP A CA 1
ATOM 568 C C . ASP A 1 73 ? 20.743 1.022 -15.504 1.00 90.31 73 ASP A C 1
ATOM 570 O O . ASP A 1 73 ? 19.940 0.592 -16.345 1.00 90.31 73 ASP A O 1
ATOM 574 N N . GLN A 1 74 ? 21.147 2.291 -15.491 1.00 89.31 74 GLN A N 1
ATOM 575 C CA . GLN A 1 74 ? 20.678 3.299 -16.429 1.00 89.31 74 GLN A CA 1
ATOM 576 C C . GLN A 1 74 ? 21.090 2.972 -17.873 1.00 89.31 74 GLN A C 1
ATOM 578 O O . GLN A 1 74 ? 20.376 3.350 -18.806 1.00 89.31 74 GLN A O 1
ATOM 583 N N . ASP A 1 75 ? 22.177 2.222 -18.074 1.00 91.56 75 ASP A N 1
ATOM 584 C CA . ASP A 1 75 ? 22.651 1.827 -19.401 1.00 91.56 75 ASP A CA 1
ATOM 585 C C . ASP A 1 75 ? 21.674 0.877 -20.103 1.00 91.56 75 ASP A C 1
ATOM 587 O O . ASP A 1 75 ? 21.461 0.995 -21.310 1.00 91.56 75 ASP A O 1
ATOM 591 N N . ILE A 1 76 ? 20.972 0.018 -19.354 1.00 89.06 76 ILE A N 1
ATOM 592 C CA . ILE A 1 76 ? 19.919 -0.858 -19.898 1.00 89.06 76 ILE A CA 1
ATOM 593 C C . ILE A 1 76 ? 18.752 -0.019 -20.435 1.00 89.06 76 ILE A C 1
ATOM 595 O O . ILE A 1 76 ? 18.199 -0.304 -21.504 1.00 89.06 76 ILE A O 1
ATOM 599 N N . ILE A 1 77 ? 18.378 1.042 -19.714 1.00 90.38 77 ILE A N 1
ATOM 600 C CA . ILE A 1 77 ? 17.310 1.966 -20.118 1.00 90.38 77 ILE A CA 1
ATOM 601 C C . ILE A 1 77 ? 17.747 2.778 -21.345 1.00 90.38 77 ILE A C 1
ATOM 603 O O . ILE A 1 77 ? 16.966 2.965 -22.277 1.00 90.38 77 ILE A O 1
ATOM 607 N N . ASN A 1 78 ? 18.996 3.243 -21.375 1.00 91.94 78 ASN A N 1
ATOM 608 C CA . ASN A 1 78 ? 19.532 4.012 -22.495 1.00 91.94 78 ASN A CA 1
ATOM 609 C C . ASN A 1 78 ? 19.638 3.155 -23.767 1.00 91.94 78 ASN A C 1
ATOM 611 O O . ASN A 1 78 ? 19.191 3.588 -24.827 1.00 91.94 78 ASN A O 1
ATOM 615 N N . ALA A 1 79 ? 20.140 1.922 -23.660 1.00 92.06 79 ALA A N 1
ATOM 616 C CA . ALA A 1 79 ? 20.233 0.985 -24.779 1.00 92.06 79 ALA A CA 1
ATOM 617 C C . ALA A 1 79 ? 18.856 0.660 -25.375 1.00 92.06 79 ALA A C 1
ATOM 619 O O . ALA A 1 79 ? 18.668 0.702 -26.587 1.00 92.06 79 ALA A O 1
ATOM 620 N N . SER A 1 80 ? 17.855 0.420 -24.526 1.00 90.06 80 SER A N 1
ATOM 621 C CA . SER A 1 80 ? 16.494 0.133 -24.991 1.00 90.06 80 SER A CA 1
ATOM 622 C C . SER A 1 80 ? 15.807 1.335 -25.655 1.00 90.06 80 SER A C 1
ATOM 624 O O . SER A 1 80 ? 15.017 1.146 -26.582 1.00 90.06 80 SER A O 1
ATOM 626 N N . LYS A 1 81 ? 16.144 2.570 -25.259 1.00 91.62 81 LYS A N 1
ATOM 627 C CA . LYS A 1 81 ? 15.728 3.781 -25.991 1.00 91.62 81 LYS A CA 1
ATOM 628 C C . LYS A 1 81 ? 16.398 3.898 -27.361 1.00 91.62 81 LYS A C 1
ATOM 630 O O . LYS A 1 81 ? 15.726 4.291 -28.311 1.00 91.62 81 LYS A O 1
ATOM 635 N N . LEU A 1 82 ? 17.682 3.546 -27.474 1.00 93.25 82 LEU A N 1
ATOM 636 C CA . LEU A 1 82 ? 18.406 3.536 -28.755 1.00 93.25 82 LEU A CA 1
ATOM 637 C C . LEU A 1 82 ? 17.822 2.507 -29.737 1.00 93.25 82 LEU A C 1
ATOM 639 O O . LEU A 1 82 ? 17.704 2.804 -30.922 1.00 93.25 82 LEU A O 1
ATOM 643 N N . ASP A 1 83 ? 17.353 1.364 -29.233 1.00 91.50 83 ASP A N 1
ATOM 644 C CA . ASP A 1 83 ? 16.615 0.343 -29.999 1.00 91.50 83 ASP A CA 1
ATOM 645 C C . ASP A 1 83 ? 15.177 0.762 -30.388 1.00 91.50 83 ASP A C 1
ATOM 647 O O . ASP A 1 83 ? 14.427 -0.012 -30.989 1.00 91.50 83 ASP A O 1
ATOM 651 N N . GLY A 1 84 ? 14.752 1.984 -30.048 1.00 92.19 84 GLY A N 1
ATOM 652 C CA . GLY A 1 84 ? 13.439 2.521 -30.409 1.00 92.19 84 GLY A CA 1
ATOM 653 C C . GLY A 1 84 ? 12.282 2.002 -29.549 1.00 92.19 84 GLY A C 1
ATOM 654 O O . GLY A 1 84 ? 11.122 2.061 -29.968 1.00 92.19 84 GLY A O 1
ATOM 655 N N . ALA A 1 85 ? 12.549 1.476 -28.347 1.00 91.94 85 ALA A N 1
ATOM 656 C CA . ALA A 1 85 ? 11.483 1.103 -27.423 1.00 91.94 85 ALA A CA 1
ATOM 657 C C . ALA A 1 85 ? 10.745 2.348 -26.899 1.00 91.94 85 ALA A C 1
ATOM 659 O O . ALA A 1 85 ? 11.356 3.318 -26.459 1.00 91.94 85 ALA A O 1
ATOM 660 N N . SER A 1 86 ? 9.410 2.301 -26.900 1.00 92.06 86 SER A N 1
ATOM 661 C CA . SER A 1 86 ? 8.582 3.329 -26.263 1.00 92.06 86 SER A CA 1
ATOM 662 C C . SER A 1 86 ? 8.653 3.237 -24.735 1.00 92.06 86 SER A C 1
ATOM 664 O O . SER A 1 86 ? 8.858 2.151 -24.186 1.00 92.06 86 SER A O 1
ATOM 666 N N . ASP A 1 87 ? 8.402 4.343 -24.030 1.00 90.06 87 ASP A N 1
ATOM 667 C CA . ASP A 1 87 ? 8.464 4.390 -22.558 1.00 90.06 87 ASP A CA 1
ATOM 668 C C . ASP A 1 87 ? 7.564 3.337 -21.888 1.00 90.06 87 ASP A C 1
ATOM 670 O O . ASP A 1 87 ? 7.943 2.724 -20.892 1.00 90.06 87 ASP A O 1
ATOM 674 N N . PHE A 1 88 ? 6.401 3.039 -22.478 1.00 92.94 88 PHE A N 1
ATOM 675 C CA . PHE A 1 88 ? 5.516 1.978 -21.988 1.00 92.94 88 PHE A CA 1
ATOM 676 C C . PHE A 1 88 ? 6.137 0.576 -22.122 1.00 92.94 88 PHE A C 1
ATOM 678 O O . PHE A 1 88 ? 5.962 -0.285 -21.254 1.00 92.94 88 PHE A O 1
ATOM 685 N N . LYS A 1 89 ? 6.892 0.334 -23.200 1.00 91.38 89 LYS A N 1
ATOM 686 C CA . LYS A 1 89 ? 7.607 -0.927 -23.423 1.00 91.38 89 LYS A CA 1
ATOM 687 C C . LYS A 1 89 ? 8.770 -1.063 -22.446 1.00 91.38 89 LYS A C 1
ATOM 689 O O . LYS A 1 89 ? 8.925 -2.125 -21.856 1.00 91.38 89 LYS A O 1
ATOM 694 N N . ILE A 1 90 ? 9.522 0.012 -22.217 1.00 91.56 90 ILE A N 1
ATOM 695 C CA . ILE A 1 90 ? 10.598 0.058 -21.218 1.00 91.56 90 ILE A CA 1
ATOM 696 C C . ILE A 1 90 ? 10.026 -0.215 -19.820 1.00 91.56 90 ILE A C 1
ATOM 698 O O . ILE A 1 90 ? 10.525 -1.080 -19.103 1.00 91.56 90 ILE A O 1
ATOM 702 N N . PHE A 1 91 ? 8.916 0.430 -19.454 1.00 90.25 91 PHE A N 1
ATOM 703 C CA . PHE A 1 91 ? 8.262 0.201 -18.167 1.00 90.25 91 PHE A CA 1
ATOM 704 C C . PHE A 1 91 ? 7.832 -1.260 -17.974 1.00 90.25 91 PHE A C 1
ATOM 706 O O . PHE A 1 91 ? 8.188 -1.891 -16.983 1.00 90.25 91 PHE A O 1
ATOM 713 N N . THR A 1 92 ? 7.098 -1.827 -18.932 1.00 91.50 92 THR A N 1
ATOM 714 C CA . THR A 1 92 ? 6.504 -3.168 -18.783 1.00 91.50 92 THR A CA 1
ATOM 715 C C . THR A 1 92 ? 7.481 -4.321 -19.016 1.00 91.50 92 THR A C 1
ATOM 717 O O . THR A 1 92 ? 7.305 -5.386 -18.426 1.00 91.50 92 THR A O 1
ATOM 720 N N . LYS A 1 93 ? 8.487 -4.151 -19.884 1.00 89.25 93 LYS A N 1
ATOM 721 C CA . LYS A 1 93 ? 9.420 -5.220 -20.289 1.00 89.25 93 LYS A CA 1
ATOM 722 C C . LYS A 1 93 ? 10.789 -5.143 -19.627 1.00 89.25 93 LYS A C 1
ATOM 724 O O . LYS A 1 93 ? 11.505 -6.136 -19.685 1.00 89.25 93 LYS A O 1
ATOM 729 N N . ILE A 1 94 ? 11.147 -4.012 -19.022 1.00 89.62 94 ILE A N 1
ATOM 730 C CA . ILE A 1 94 ? 12.459 -3.815 -18.395 1.00 89.62 94 ILE A CA 1
ATOM 731 C C . ILE A 1 94 ? 12.271 -3.466 -16.922 1.00 89.62 94 ILE A C 1
ATOM 733 O O . ILE A 1 94 ? 12.625 -4.268 -16.065 1.00 89.62 94 ILE A O 1
ATOM 737 N N . ILE A 1 95 ? 11.636 -2.332 -16.615 1.00 89.00 95 ILE A N 1
ATOM 738 C CA . ILE A 1 95 ? 11.527 -1.833 -15.234 1.00 89.00 95 ILE A CA 1
ATOM 739 C C . ILE A 1 95 ? 10.719 -2.800 -14.355 1.00 89.00 95 ILE A C 1
ATOM 741 O O . ILE A 1 95 ? 11.213 -3.271 -13.336 1.00 89.00 95 ILE A O 1
ATOM 745 N N . LEU A 1 96 ? 9.499 -3.156 -14.767 1.00 89.06 96 LEU A N 1
ATOM 746 C CA . LEU A 1 96 ? 8.618 -4.044 -14.005 1.00 89.06 96 LEU A CA 1
ATOM 747 C C . LEU A 1 96 ? 9.229 -5.438 -13.721 1.00 89.06 96 LEU A C 1
ATOM 749 O O . LEU A 1 96 ? 9.176 -5.867 -12.568 1.00 89.06 96 LEU A O 1
ATOM 753 N N . PRO A 1 97 ? 9.811 -6.168 -14.700 1.00 87.69 97 PRO A N 1
ATOM 754 C CA . PRO A 1 97 ? 10.431 -7.464 -14.425 1.00 87.69 97 PRO A CA 1
ATOM 755 C C . PRO A 1 97 ? 11.737 -7.366 -13.630 1.00 87.69 97 PRO A C 1
ATOM 757 O O . PRO A 1 97 ? 11.986 -8.258 -12.823 1.00 87.69 97 PRO A O 1
ATOM 760 N N . LEU A 1 98 ? 12.542 -6.310 -13.804 1.00 85.88 98 LEU A N 1
ATOM 761 C CA . LEU A 1 98 ? 13.755 -6.110 -13.000 1.00 85.88 98 LEU A CA 1
ATOM 762 C C . LEU A 1 98 ? 13.418 -5.811 -11.535 1.00 85.88 98 LEU A C 1
ATOM 764 O O . LEU A 1 98 ? 14.065 -6.343 -10.638 1.00 85.88 98 LEU A O 1
ATOM 768 N N . CYS A 1 99 ? 12.358 -5.041 -11.278 1.00 85.94 99 CYS A N 1
ATOM 769 C CA . CYS A 1 99 ? 11.898 -4.761 -9.918 1.00 85.94 99 CYS A CA 1
ATOM 770 C C . CYS A 1 99 ? 11.137 -5.923 -9.258 1.00 85.94 99 CYS A C 1
ATOM 772 O O . CYS A 1 99 ? 10.883 -5.856 -8.061 1.00 85.94 99 CYS A O 1
ATOM 774 N N . LYS A 1 100 ? 10.763 -6.984 -9.990 1.00 78.56 100 LYS A N 1
ATOM 775 C CA . LYS A 1 100 ? 9.957 -8.102 -9.456 1.00 78.56 100 LYS A CA 1
ATOM 776 C C . LYS A 1 100 ? 10.644 -8.866 -8.312 1.00 78.56 100 LYS A C 1
ATOM 778 O O . LYS A 1 100 ? 9.952 -9.470 -7.498 1.00 78.56 100 LYS A O 1
ATOM 783 N N . ASN A 1 101 ? 11.976 -8.875 -8.283 1.00 67.56 101 ASN A N 1
ATOM 784 C CA . ASN A 1 101 ? 12.766 -9.632 -7.307 1.00 67.56 101 ASN A CA 1
ATOM 785 C C . ASN A 1 101 ? 13.310 -8.769 -6.150 1.00 67.56 101 ASN A C 1
ATOM 787 O O . ASN A 1 101 ? 14.118 -9.277 -5.371 1.00 67.56 101 ASN A O 1
ATOM 791 N N . GLY A 1 102 ? 12.931 -7.489 -6.074 1.00 58.56 102 GLY A N 1
ATOM 792 C CA . GLY A 1 102 ? 13.325 -6.569 -4.997 1.00 58.56 102 GLY A CA 1
ATOM 793 C C . GLY A 1 102 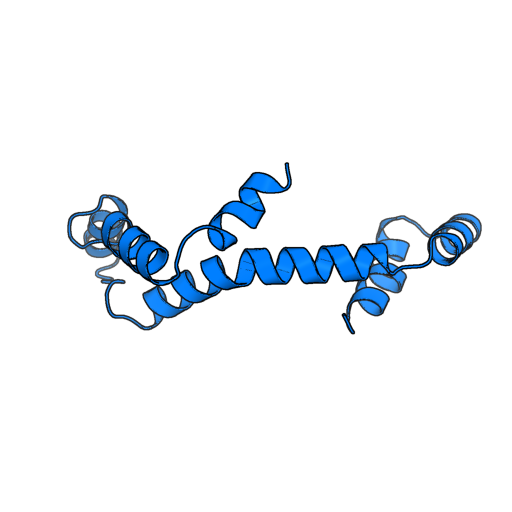? 12.191 -6.220 -4.039 1.00 58.56 102 GLY A C 1
ATOM 794 O O . GLY A 1 102 ? 11.074 -6.744 -4.228 1.00 58.56 102 GLY A O 1
#

Foldseek 3Di:
DLCVQCVLVVPPLVVLLVVLCQCCPCPHPVVVVCCVPPVDRCPPDVNSVVVSVCSNCRSVVVVLLVVQQVPDDVVVVVVCVVVVDDPVCCVPVP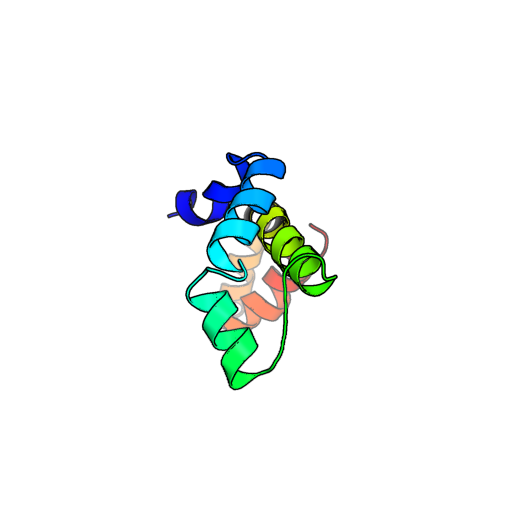SVVSSPVD